Protein AF-A0A6G3D6F8-F1 (afdb_monomer_lite)

Radius of gyration: 26.02 Å; chains: 1; bounding box: 56×20×73 Å

Secondary structure (DSSP, 8-state):
--------GGGGT-SS-SS-S-HHHHHHHHHHHHHHHHHHHHHHHHHHHHHHSTHHHHS-SHHHHHHHHHHTHHHHHHHHHHHHHHHHHHHHHHHHHHHHHHHHHHHHHHHHHHHHHHHHH-

Sequence (122 aa):
MVGHRPSDWHVLDLDKDPTPGDPQRVRTLAKTLHDFADDVSEALRLVKGMAGESTLAEWAGKSAAVFKEEFDGVPKNLRKLEKSYGMCGDALADFWPKLERAQALADRALVKAREARQDLSS

Foldseek 3Di:
DQPDADAVCCLVVDNGDPQDDDLVVLLVLLVVLQVQLVVLVVVLVVLVVVVPDCVLVVVPDPVSVVVCVVSVCSSVVSVVSSVVSNVSSVVSVVVSVVSVVVSVVSVVVVVVSVVVVVVVVD

Structure (mmCIF, N/CA/C/O backbone):
data_AF-A0A6G3D6F8-F1
#
_entry.id   AF-A0A6G3D6F8-F1
#
loop_
_atom_site.group_PDB
_atom_site.id
_atom_site.type_symbol
_atom_site.label_atom_id
_atom_site.label_alt_id
_atom_site.label_comp_id
_atom_site.label_asym_id
_atom_site.label_entity_id
_atom_site.label_seq_id
_atom_site.pdbx_PDB_ins_code
_atom_site.Cartn_x
_atom_site.Cartn_y
_atom_site.Cartn_z
_atom_site.occupancy
_atom_site.B_iso_or_equiv
_atom_site.auth_seq_id
_atom_site.auth_comp_id
_atom_site.auth_asym_id
_atom_site.auth_atom_id
_atom_site.pdbx_PDB_model_num
ATOM 1 N N . MET A 1 1 ? 15.918 0.672 -0.132 1.00 40.41 1 MET A N 1
ATOM 2 C CA . MET A 1 1 ? 16.670 1.430 -1.153 1.00 40.41 1 MET A CA 1
ATOM 3 C C . MET A 1 1 ? 15.660 2.100 -2.059 1.00 40.41 1 MET A C 1
ATOM 5 O O . MET A 1 1 ? 14.783 1.401 -2.543 1.00 40.41 1 MET A O 1
ATOM 9 N N . VAL A 1 2 ? 15.749 3.419 -2.244 1.00 49.97 2 VAL A N 1
ATOM 10 C CA . VAL A 1 2 ? 15.019 4.108 -3.319 1.00 49.97 2 VAL A CA 1
ATOM 11 C C . VAL A 1 2 ? 15.551 3.541 -4.633 1.00 49.97 2 VAL A C 1
ATOM 13 O O . VAL A 1 2 ? 16.753 3.621 -4.882 1.00 49.97 2 VAL A O 1
ATOM 16 N N . GLY A 1 3 ? 14.694 2.895 -5.422 1.00 59.88 3 GLY A N 1
ATOM 17 C CA . GLY A 1 3 ? 15.076 2.406 -6.744 1.00 59.88 3 GLY A CA 1
ATOM 18 C C . GLY A 1 3 ? 15.355 3.604 -7.642 1.00 59.88 3 GLY A C 1
ATOM 19 O O . GLY A 1 3 ? 14.429 4.323 -8.011 1.00 59.88 3 GLY A O 1
ATOM 20 N N . HIS A 1 4 ? 16.624 3.872 -7.941 1.00 77.25 4 HIS A N 1
ATOM 21 C CA . HIS A 1 4 ? 16.985 4.966 -8.834 1.00 77.25 4 HIS A CA 1
ATOM 22 C C . HIS A 1 4 ? 16.537 4.588 -10.251 1.00 77.25 4 HIS A C 1
ATOM 24 O O . HIS A 1 4 ? 17.086 3.666 -10.853 1.00 77.25 4 HIS A O 1
ATOM 30 N N . ARG A 1 5 ? 15.495 5.254 -10.759 1.00 87.44 5 ARG A N 1
ATOM 31 C CA . ARG A 1 5 ? 14.989 5.023 -12.117 1.00 87.44 5 ARG A CA 1
ATOM 32 C C . ARG A 1 5 ? 16.035 5.488 -13.148 1.00 87.44 5 ARG A C 1
ATOM 34 O O . ARG A 1 5 ? 16.752 6.458 -12.868 1.00 87.44 5 ARG A O 1
ATOM 41 N N . PRO A 1 6 ? 16.140 4.825 -14.315 1.00 85.50 6 PRO A N 1
ATOM 42 C CA . PRO A 1 6 ? 16.968 5.303 -15.421 1.00 85.50 6 PRO A CA 1
ATOM 43 C C . PRO A 1 6 ? 16.561 6.718 -15.854 1.00 85.50 6 PRO A C 1
ATOM 45 O O . PRO A 1 6 ? 15.395 7.092 -15.723 1.00 85.50 6 PRO A O 1
ATOM 48 N N . SER A 1 7 ? 17.503 7.505 -16.371 1.00 85.75 7 SER A N 1
ATOM 49 C CA . SER A 1 7 ? 17.256 8.867 -16.877 1.00 85.75 7 SER A CA 1
ATOM 50 C C . SER A 1 7 ? 17.503 9.008 -18.381 1.00 85.75 7 SER A C 1
ATOM 52 O O . SER A 1 7 ? 17.069 9.977 -18.995 1.00 85.75 7 SER A O 1
ATOM 54 N N . ASP A 1 8 ? 18.156 8.032 -19.002 1.00 88.44 8 ASP A N 1
ATOM 55 C CA . ASP A 1 8 ? 18.579 8.023 -20.401 1.00 88.44 8 ASP A CA 1
ATOM 56 C C . ASP A 1 8 ? 17.496 7.491 -21.354 1.00 88.44 8 ASP A C 1
ATOM 58 O O . ASP A 1 8 ? 17.765 6.751 -22.296 1.00 88.44 8 ASP A O 1
ATOM 62 N N . TRP A 1 9 ? 16.250 7.908 -21.137 1.00 92.38 9 TRP A N 1
ATOM 63 C CA . TRP A 1 9 ? 15.105 7.495 -21.956 1.00 92.38 9 TRP A CA 1
ATOM 64 C C . TRP A 1 9 ? 15.138 8.041 -23.389 1.00 92.38 9 TRP A C 1
ATOM 66 O O . TRP A 1 9 ? 14.459 7.506 -24.262 1.00 92.38 9 TRP A O 1
ATOM 76 N N . HIS A 1 10 ? 16.001 9.022 -23.664 1.00 90.25 10 HIS A N 1
ATOM 77 C CA . HIS A 1 10 ? 16.227 9.577 -24.999 1.00 90.25 10 HIS A CA 1
ATOM 78 C C . HIS A 1 10 ? 16.698 8.529 -26.024 1.00 90.25 10 HIS A C 1
ATOM 80 O O . HIS A 1 10 ? 16.588 8.758 -27.220 1.00 90.25 10 HIS A O 1
ATOM 86 N N . VAL A 1 11 ? 17.212 7.370 -25.586 1.00 87.88 11 VAL A N 1
ATOM 87 C CA . VAL A 1 11 ? 17.546 6.241 -26.478 1.00 87.88 11 VAL A CA 1
ATOM 88 C C . VAL A 1 11 ? 16.297 5.667 -27.170 1.00 87.88 11 VAL A C 1
ATOM 90 O O . VAL A 1 11 ? 16.408 5.041 -28.218 1.00 87.88 11 VAL A O 1
ATOM 93 N N . LEU A 1 12 ? 15.114 5.899 -26.599 1.00 87.56 12 LEU A N 1
ATOM 94 C CA . LEU A 1 12 ? 13.805 5.518 -27.132 1.00 87.56 12 LEU A CA 1
ATOM 95 C C . LEU A 1 12 ? 13.006 6.729 -27.651 1.00 87.56 12 LEU A C 1
ATOM 97 O O . LEU A 1 12 ? 11.784 6.642 -27.740 1.00 87.56 12 LEU A O 1
ATOM 101 N N . ASP A 1 13 ? 13.662 7.862 -27.927 1.00 89.94 13 ASP A N 1
ATOM 102 C CA . ASP A 1 13 ? 13.015 9.141 -28.271 1.00 89.94 13 ASP A CA 1
ATOM 103 C C . ASP A 1 13 ? 11.996 9.622 -27.215 1.00 89.94 13 ASP A C 1
ATOM 105 O O . ASP A 1 13 ? 11.011 10.296 -27.515 1.00 89.94 13 ASP A O 1
ATOM 109 N N . LEU A 1 14 ? 12.231 9.270 -25.946 1.00 90.94 14 LEU A N 1
ATOM 110 C CA . LEU A 1 14 ? 11.423 9.708 -24.812 1.00 90.94 14 LEU A CA 1
ATOM 111 C C . LEU A 1 14 ? 12.178 10.750 -23.983 1.00 90.94 14 LEU A C 1
ATOM 113 O O . LEU A 1 14 ? 13.286 10.503 -23.507 1.00 90.94 14 LEU A O 1
ATOM 117 N N . ASP A 1 15 ? 11.533 11.886 -23.719 1.00 89.12 15 ASP A N 1
ATOM 118 C CA . ASP A 1 15 ? 12.116 12.972 -22.916 1.00 89.12 15 ASP A CA 1
ATOM 119 C C . ASP A 1 15 ? 12.266 12.620 -21.427 1.00 89.12 15 ASP A C 1
ATOM 121 O O . ASP A 1 15 ? 13.052 13.232 -20.702 1.00 89.12 15 ASP A O 1
ATOM 125 N N . LYS A 1 16 ? 11.471 11.663 -20.935 1.00 89.25 16 LYS A N 1
ATOM 126 C CA . LYS A 1 16 ? 11.414 11.278 -19.520 1.00 89.25 16 LYS A CA 1
ATOM 127 C C . LYS A 1 16 ? 10.960 9.836 -19.338 1.00 89.25 16 LYS A C 1
ATOM 129 O O . LYS A 1 16 ? 10.405 9.223 -20.246 1.00 89.25 16 LYS A O 1
ATOM 134 N N . ASP A 1 17 ? 11.132 9.347 -18.115 1.00 91.50 17 ASP A N 1
ATOM 135 C CA . ASP A 1 17 ? 10.650 8.037 -17.689 1.00 91.50 17 ASP A CA 1
ATOM 136 C C . ASP A 1 17 ? 9.128 7.901 -17.897 1.00 91.50 17 ASP A C 1
ATOM 138 O O . ASP A 1 17 ? 8.365 8.685 -17.316 1.00 91.50 17 ASP A O 1
ATOM 142 N N . PRO A 1 18 ? 8.664 6.922 -18.697 1.00 91.75 18 PRO A N 1
ATOM 143 C CA . PRO A 1 18 ? 7.239 6.684 -18.911 1.00 91.75 18 PRO A CA 1
ATOM 144 C C . PRO A 1 18 ? 6.547 6.032 -17.704 1.00 91.75 18 PRO A C 1
ATOM 146 O O . PRO A 1 18 ? 5.321 6.068 -17.610 1.00 91.75 18 PRO A O 1
ATOM 149 N N . THR A 1 19 ? 7.301 5.444 -16.770 1.00 92.56 19 THR A N 1
ATOM 150 C CA . THR A 1 19 ? 6.774 4.739 -15.592 1.00 92.56 19 THR A CA 1
ATOM 151 C C . THR A 1 19 ? 7.410 5.249 -14.292 1.00 92.56 19 THR A C 1
ATOM 153 O O . THR A 1 19 ? 8.079 4.486 -13.585 1.00 92.56 19 THR A O 1
ATOM 156 N N . PRO A 1 20 ? 7.212 6.535 -13.941 1.00 90.75 20 PRO A N 1
ATOM 157 C CA . PRO A 1 20 ? 7.778 7.106 -12.727 1.00 90.75 20 PRO A CA 1
ATOM 158 C C . PRO A 1 20 ? 7.112 6.526 -11.472 1.00 90.75 20 PRO A C 1
ATOM 160 O O . PRO A 1 20 ? 5.943 6.140 -11.483 1.00 90.75 20 PRO A O 1
ATOM 163 N N . GLY A 1 21 ? 7.844 6.521 -10.358 1.00 90.50 21 GLY A N 1
ATOM 164 C CA . GLY A 1 21 ? 7.333 6.114 -9.048 1.00 90.50 21 GLY A CA 1
ATOM 165 C C . GLY A 1 21 ? 8.126 4.980 -8.406 1.00 90.50 21 GLY A C 1
ATOM 166 O O . GLY A 1 21 ? 9.145 4.533 -8.929 1.00 90.50 21 GLY A O 1
ATOM 167 N N . ASP A 1 22 ? 7.645 4.529 -7.248 1.00 94.00 22 ASP A N 1
ATOM 168 C CA . ASP A 1 22 ? 8.290 3.503 -6.426 1.00 94.00 22 ASP A CA 1
ATOM 169 C C . ASP A 1 22 ? 7.244 2.462 -5.976 1.00 94.00 22 ASP A C 1
ATOM 171 O O . ASP A 1 22 ? 6.501 2.716 -5.018 1.00 94.00 22 ASP A O 1
ATOM 175 N N . PRO A 1 23 ? 7.156 1.300 -6.657 1.00 95.06 23 PRO A N 1
ATOM 176 C CA . PRO A 1 23 ? 6.221 0.233 -6.304 1.00 95.06 23 PRO A CA 1
ATOM 177 C C . PRO A 1 23 ? 6.383 -0.254 -4.866 1.00 95.06 23 PRO A C 1
ATOM 179 O O . PRO A 1 23 ? 5.391 -0.569 -4.211 1.00 95.06 23 PRO A O 1
ATOM 182 N N . GLN A 1 24 ? 7.612 -0.274 -4.343 1.00 94.44 24 GLN A N 1
ATOM 183 C CA . GLN A 1 24 ? 7.872 -0.743 -2.989 1.00 94.44 24 GLN A CA 1
ATOM 184 C C . GLN A 1 24 ? 7.329 0.242 -1.954 1.00 94.44 24 GLN A C 1
ATOM 186 O O . GLN A 1 24 ? 6.757 -0.182 -0.951 1.00 94.44 24 GLN A O 1
ATOM 191 N N . ARG A 1 25 ? 7.437 1.554 -2.196 1.00 95.44 25 ARG A N 1
ATOM 192 C CA . ARG A 1 25 ? 6.787 2.563 -1.342 1.00 95.44 25 ARG A CA 1
ATOM 193 C C . ARG A 1 25 ? 5.268 2.450 -1.379 1.00 95.44 25 ARG A C 1
ATOM 195 O O . ARG A 1 25 ? 4.648 2.540 -0.323 1.00 95.44 25 ARG A O 1
ATOM 202 N N . VAL A 1 26 ? 4.677 2.225 -2.554 1.00 97.06 26 VAL A N 1
ATOM 203 C CA . VAL A 1 26 ? 3.223 2.015 -2.689 1.00 97.06 26 VAL A CA 1
ATOM 204 C C . VAL A 1 26 ? 2.790 0.760 -1.929 1.00 97.06 26 VAL A C 1
ATOM 206 O O . VAL A 1 26 ? 1.824 0.813 -1.175 1.00 97.06 26 VAL A O 1
ATOM 209 N N . ARG A 1 27 ? 3.534 -0.344 -2.060 1.00 97.81 27 ARG A N 1
ATOM 210 C CA . ARG A 1 27 ? 3.287 -1.592 -1.329 1.00 97.81 27 ARG A CA 1
ATOM 211 C C . ARG A 1 27 ? 3.364 -1.400 0.185 1.00 97.81 27 ARG A C 1
ATOM 213 O O . ARG A 1 27 ? 2.493 -1.881 0.903 1.00 97.81 27 ARG A O 1
ATOM 220 N N . THR A 1 28 ? 4.395 -0.711 0.673 1.00 98.12 28 THR A N 1
ATOM 221 C CA . THR A 1 28 ? 4.534 -0.414 2.105 1.00 98.12 28 THR A CA 1
ATOM 222 C C . THR A 1 28 ? 3.360 0.423 2.601 1.00 98.12 28 THR A C 1
ATOM 224 O O . THR A 1 28 ? 2.799 0.104 3.641 1.00 98.12 28 THR A O 1
ATOM 227 N N . LEU A 1 29 ? 2.946 1.444 1.842 1.00 98.06 29 LEU A N 1
ATOM 228 C CA . LEU A 1 29 ? 1.797 2.270 2.205 1.00 98.06 29 LEU A CA 1
ATOM 229 C C . LEU A 1 29 ? 0.492 1.463 2.221 1.00 98.06 29 LEU A C 1
ATOM 231 O O . LEU A 1 29 ? -0.264 1.592 3.176 1.00 98.06 29 LEU A O 1
ATOM 235 N N . ALA A 1 30 ? 0.253 0.609 1.219 1.00 98.44 30 ALA A N 1
ATOM 236 C CA . ALA A 1 30 ? -0.900 -0.293 1.197 1.00 98.44 30 ALA A CA 1
ATOM 237 C C . ALA A 1 30 ? -0.972 -1.123 2.485 1.00 98.44 30 ALA A C 1
ATOM 239 O O . ALA A 1 30 ? -1.991 -1.108 3.171 1.00 98.44 30 ALA A O 1
ATOM 240 N N . LYS A 1 31 ? 0.153 -1.748 2.862 1.00 98.38 31 LYS A N 1
ATOM 241 C CA . LYS A 1 31 ? 0.258 -2.514 4.103 1.00 98.38 31 LYS A CA 1
ATOM 242 C C . LYS A 1 31 ? -0.036 -1.657 5.336 1.00 98.38 31 LYS A C 1
ATOM 244 O O . LYS A 1 31 ? -0.847 -2.057 6.152 1.00 98.38 31 LYS A O 1
ATOM 249 N N . THR A 1 32 ? 0.574 -0.479 5.464 1.00 98.62 32 THR A N 1
ATOM 250 C CA . THR A 1 32 ? 0.335 0.407 6.617 1.00 98.62 32 THR A CA 1
ATOM 251 C C . THR A 1 32 ? -1.139 0.793 6.764 1.00 98.62 32 THR A C 1
ATOM 253 O O . THR A 1 32 ? -1.630 0.914 7.882 1.00 98.62 32 THR A O 1
ATOM 256 N N . LEU A 1 33 ? -1.854 0.993 5.655 1.00 98.56 33 LEU A N 1
ATOM 257 C CA . LEU A 1 33 ? -3.280 1.320 5.696 1.00 98.56 33 LEU A CA 1
ATOM 258 C C . LEU A 1 33 ? -4.147 0.111 6.063 1.00 98.56 33 LEU A C 1
ATOM 260 O O . LEU A 1 33 ? -5.138 0.293 6.766 1.00 98.56 33 LEU A O 1
ATOM 264 N N . HIS A 1 34 ? -3.779 -1.094 5.618 1.00 98.56 34 HIS A N 1
ATOM 265 C CA . HIS A 1 34 ? -4.427 -2.335 6.054 1.00 98.56 34 HIS A CA 1
ATOM 266 C C . HIS A 1 34 ? -4.184 -2.608 7.537 1.00 98.56 34 HIS A C 1
ATOM 268 O O . HIS A 1 34 ? -5.157 -2.779 8.258 1.00 98.56 34 HIS A O 1
ATOM 274 N N . ASP A 1 35 ? -2.932 -2.533 8.001 1.00 98.56 35 ASP A N 1
ATOM 275 C CA . ASP A 1 35 ? -2.578 -2.705 9.417 1.00 98.56 35 ASP A CA 1
ATOM 276 C C . ASP A 1 35 ? -3.394 -1.724 10.292 1.00 98.56 35 ASP A C 1
ATOM 278 O O . ASP A 1 35 ? -4.000 -2.112 11.286 1.00 98.56 35 ASP A O 1
ATOM 282 N N . PHE A 1 36 ? -3.520 -0.459 9.865 1.00 98.38 36 PHE A N 1
ATOM 283 C CA . PHE A 1 36 ? -4.364 0.520 10.557 1.00 98.38 36 PHE A CA 1
ATOM 284 C C . PHE A 1 36 ? -5.858 0.153 10.541 1.00 98.38 36 PHE A C 1
ATOM 286 O O . PHE A 1 36 ? -6.560 0.370 11.527 1.00 98.38 36 PHE A O 1
ATOM 293 N N . ALA A 1 37 ? -6.380 -0.365 9.427 1.00 98.19 37 ALA A N 1
ATOM 294 C CA . ALA A 1 37 ? -7.775 -0.794 9.353 1.00 98.19 37 ALA A CA 1
ATOM 295 C C . ALA A 1 37 ? -8.052 -1.988 10.286 1.00 98.19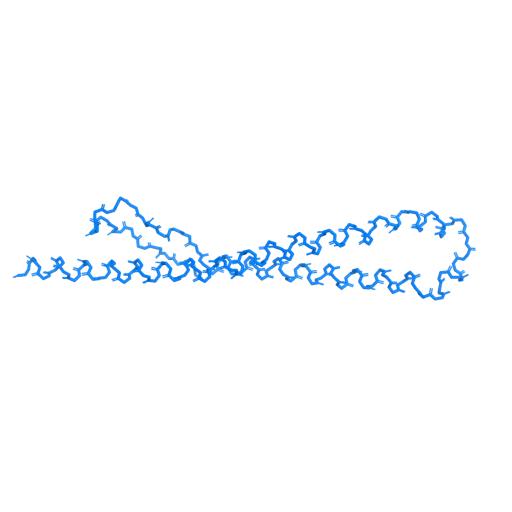 37 ALA A C 1
ATOM 297 O O . ALA A 1 37 ? -9.089 -1.999 10.953 1.00 98.19 37 ALA A O 1
ATOM 298 N N . ASP A 1 38 ? -7.111 -2.929 10.385 1.00 98.19 38 ASP A N 1
ATOM 299 C CA . ASP A 1 38 ? -7.176 -4.076 11.293 1.00 98.19 38 ASP A CA 1
ATOM 300 C C . ASP A 1 38 ? -7.153 -3.627 12.764 1.00 98.19 38 ASP A C 1
ATOM 302 O O . ASP A 1 38 ? -8.019 -4.043 13.539 1.00 98.19 38 ASP A O 1
ATOM 306 N N . ASP A 1 39 ? -6.264 -2.695 13.130 1.00 98.31 39 ASP A N 1
ATOM 307 C CA . ASP A 1 39 ? -6.214 -2.093 14.473 1.00 98.31 39 ASP A CA 1
ATOM 308 C C . ASP A 1 39 ? -7.554 -1.429 14.846 1.00 98.31 39 ASP A C 1
ATOM 310 O O . ASP A 1 39 ? -8.067 -1.570 15.963 1.00 98.31 39 ASP A O 1
ATOM 314 N N . VAL A 1 40 ? -8.173 -0.713 13.899 1.00 97.38 40 VAL A N 1
ATOM 315 C CA . VAL A 1 40 ? -9.493 -0.092 14.093 1.00 97.38 40 VAL A CA 1
ATOM 316 C C . VAL A 1 40 ? -10.586 -1.152 14.264 1.00 97.38 40 VAL A C 1
ATOM 318 O O . VAL A 1 40 ? -11.504 -0.961 15.072 1.00 97.38 40 VAL A O 1
ATOM 321 N N . SER A 1 41 ? -10.503 -2.264 13.532 1.00 95.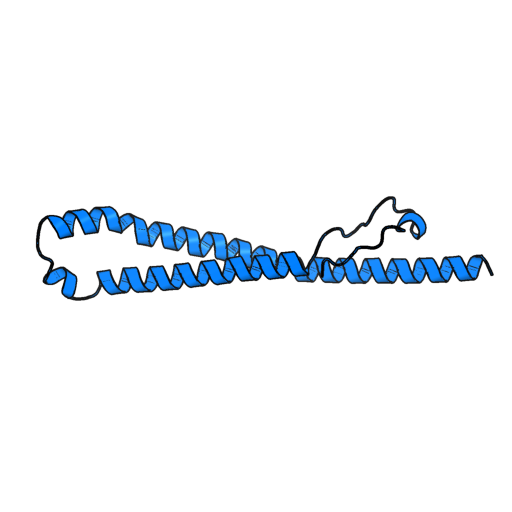44 41 SER A N 1
ATOM 322 C CA . SER A 1 41 ? -11.440 -3.385 13.651 1.00 95.44 41 SER A CA 1
ATOM 323 C C . SER A 1 41 ? -11.329 -4.064 15.022 1.00 95.44 41 SER A C 1
ATOM 325 O O . SER A 1 41 ? -12.345 -4.332 15.678 1.00 95.44 41 SER A O 1
ATOM 327 N N . GLU A 1 42 ? -10.105 -4.249 15.529 1.00 96.69 42 GLU A N 1
ATOM 328 C CA . GLU A 1 42 ? -9.862 -4.744 16.886 1.00 96.69 42 GLU A CA 1
ATOM 329 C C . GLU A 1 42 ? -10.417 -3.781 17.944 1.00 96.69 42 GLU A C 1
ATOM 331 O O . GLU A 1 42 ? -11.175 -4.203 18.826 1.00 96.69 42 GLU A O 1
ATOM 336 N N . ALA A 1 43 ? -10.135 -2.481 17.819 1.00 94.06 43 ALA A N 1
ATOM 337 C CA . ALA A 1 43 ? -10.670 -1.463 18.719 1.00 94.06 43 ALA A CA 1
ATOM 338 C C . ALA A 1 43 ? -12.208 -1.469 18.730 1.00 94.06 43 ALA A C 1
ATOM 340 O O . ALA A 1 43 ? -12.834 -1.418 19.790 1.00 94.06 43 ALA A O 1
ATOM 341 N N . LEU A 1 44 ? -12.844 -1.605 17.562 1.00 92.00 44 LEU A N 1
ATOM 342 C CA . LEU A 1 44 ? -14.296 -1.723 17.454 1.00 92.00 44 LEU A CA 1
ATOM 343 C C . LEU A 1 44 ? -14.827 -2.973 18.171 1.00 92.00 44 LEU A C 1
ATOM 345 O O . LEU A 1 44 ? -15.892 -2.911 18.797 1.00 92.00 44 LEU A O 1
ATOM 349 N N . ARG A 1 45 ? -14.116 -4.104 18.090 1.00 91.00 45 ARG A N 1
ATOM 350 C CA . ARG A 1 45 ? -14.483 -5.344 18.788 1.00 91.00 45 ARG A CA 1
ATOM 351 C C . ARG A 1 45 ? -14.415 -5.168 20.303 1.00 91.00 45 ARG A C 1
ATOM 353 O O . ARG A 1 45 ? -15.358 -5.566 20.986 1.00 91.00 45 ARG A O 1
ATOM 360 N N . LEU A 1 46 ? -13.361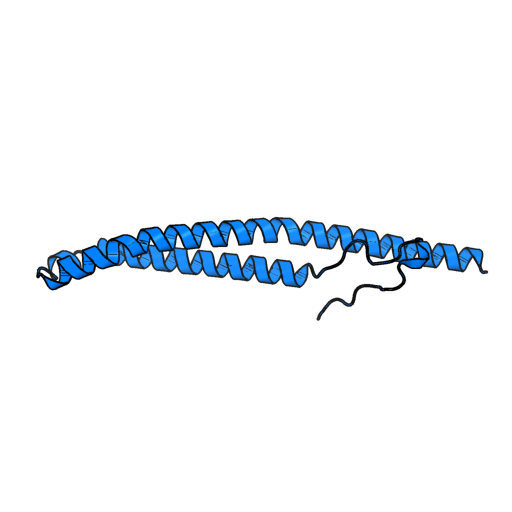 -4.527 20.809 1.00 89.69 46 LEU A N 1
ATOM 361 C CA . LEU A 1 46 ? -13.212 -4.204 22.232 1.00 89.69 46 LEU A CA 1
ATOM 362 C C . LEU A 1 46 ? -14.346 -3.295 22.716 1.00 89.69 46 LEU A C 1
ATOM 364 O O . LEU A 1 46 ? -15.013 -3.615 23.698 1.00 89.69 46 LEU A O 1
ATOM 368 N N . VAL A 1 47 ? -14.642 -2.218 21.979 1.00 85.00 47 VAL A N 1
ATOM 369 C CA . VAL A 1 47 ? -15.729 -1.284 22.321 1.00 85.00 47 VAL A CA 1
ATOM 370 C C . VAL A 1 47 ? -17.084 -1.995 22.380 1.00 85.00 47 VAL A C 1
ATOM 372 O O . VAL A 1 47 ? -17.863 -1.770 23.305 1.00 85.00 47 VAL A O 1
ATOM 375 N N . LYS A 1 48 ? -17.376 -2.886 21.424 1.00 83.00 48 LYS A N 1
ATOM 376 C CA . LYS A 1 48 ? -18.609 -3.689 21.445 1.00 83.00 48 LYS A CA 1
ATOM 377 C C . LYS A 1 48 ? -18.646 -4.685 22.607 1.00 83.00 48 LYS A C 1
ATOM 379 O O . LYS A 1 48 ? -19.717 -4.894 23.166 1.00 83.00 48 LYS A O 1
ATOM 384 N N . GLY A 1 49 ? -17.507 -5.282 22.963 1.00 82.06 49 GLY A N 1
ATOM 385 C CA . GLY A 1 49 ? -17.383 -6.191 24.105 1.00 82.06 49 GLY A CA 1
ATOM 386 C C . GLY A 1 49 ? -17.706 -5.499 25.428 1.00 82.06 49 GLY A C 1
ATOM 387 O O . GLY A 1 49 ? -18.558 -5.980 26.168 1.00 82.06 49 GLY A O 1
ATOM 388 N N . MET A 1 50 ? -17.133 -4.313 25.664 1.00 73.56 50 MET A N 1
ATOM 389 C CA . MET A 1 50 ? -17.432 -3.500 26.853 1.00 73.56 50 MET A CA 1
ATOM 390 C C . MET A 1 50 ? -18.910 -3.095 26.933 1.00 73.56 50 MET A C 1
ATOM 392 O O . MET A 1 50 ? -19.478 -3.030 28.016 1.00 73.56 50 MET A O 1
ATOM 396 N N . ALA A 1 51 ? -19.548 -2.830 25.787 1.00 66.81 51 ALA A N 1
ATOM 397 C CA . ALA A 1 51 ? -20.970 -2.499 25.734 1.00 66.81 51 ALA A CA 1
ATOM 398 C C . ALA A 1 51 ? -21.897 -3.702 26.014 1.00 66.81 51 ALA A C 1
ATOM 400 O O . ALA A 1 51 ? -23.059 -3.504 26.369 1.00 66.81 51 ALA A O 1
ATOM 401 N N . GLY A 1 52 ? -21.408 -4.930 25.809 1.00 62.53 52 GLY A N 1
ATOM 402 C CA . GLY A 1 52 ? -22.158 -6.173 25.997 1.00 62.53 52 GLY A CA 1
ATOM 403 C C . GLY A 1 52 ? -21.926 -6.866 27.344 1.00 62.53 52 GLY A C 1
ATOM 404 O O . GLY A 1 52 ? -22.718 -7.732 27.711 1.00 62.53 52 GLY A O 1
ATOM 405 N N . GLU A 1 53 ? -20.872 -6.512 28.083 1.00 59.28 53 GLU A N 1
ATOM 406 C CA . GLU A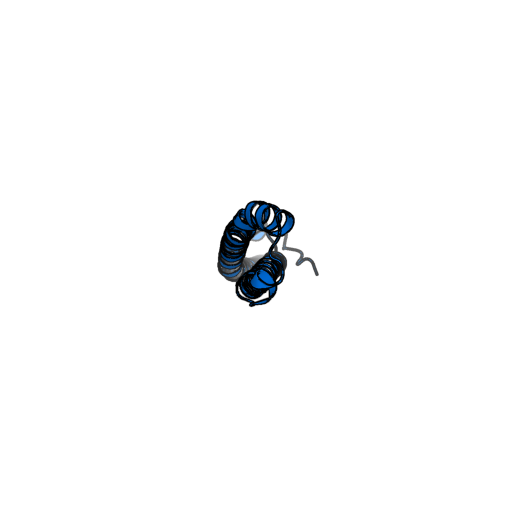 1 53 ? -20.608 -7.069 29.409 1.00 59.28 53 GLU A CA 1
ATOM 407 C C . GLU A 1 53 ? -21.615 -6.551 30.451 1.00 59.28 53 GLU A C 1
ATOM 409 O O . GLU A 1 53 ? -21.931 -5.363 30.534 1.00 59.28 53 GLU A O 1
ATOM 414 N N . SER A 1 54 ? -22.089 -7.467 31.302 1.00 51.81 54 SER A N 1
ATOM 415 C CA . SER A 1 54 ? -22.991 -7.227 32.443 1.00 51.81 54 SER A CA 1
ATOM 416 C C . SER A 1 54 ? -22.493 -6.154 33.432 1.00 51.81 54 SER A C 1
ATOM 418 O O . SER A 1 54 ? -23.243 -5.738 34.312 1.00 51.81 54 SER A O 1
ATOM 420 N N . THR A 1 55 ? -21.254 -5.679 33.297 1.00 51.72 55 THR A N 1
ATOM 421 C CA . THR A 1 55 ? -20.651 -4.605 34.097 1.00 51.72 55 THR A CA 1
ATOM 422 C C . THR A 1 55 ? -21.349 -3.257 33.895 1.00 51.72 55 THR A C 1
ATOM 424 O O . THR A 1 55 ? -21.431 -2.467 34.833 1.00 51.72 55 THR A O 1
ATOM 427 N N . LEU A 1 56 ? -21.971 -3.012 32.733 1.00 52.97 56 LEU A N 1
ATOM 428 C CA . LEU A 1 56 ? -22.829 -1.835 32.526 1.00 52.97 56 LEU A CA 1
ATOM 429 C C . LEU A 1 56 ? -24.109 -1.857 33.378 1.00 52.97 56 LEU A C 1
ATOM 431 O O . LEU A 1 56 ? -24.660 -0.794 33.661 1.00 52.97 56 LEU A O 1
ATOM 435 N N . ALA A 1 57 ? -24.577 -3.038 33.801 1.00 52.84 57 ALA A N 1
ATOM 436 C CA . ALA A 1 57 ? -25.709 -3.160 34.719 1.00 52.84 57 ALA A CA 1
ATOM 437 C C . ALA A 1 57 ? -25.312 -2.850 36.177 1.00 52.84 57 ALA A C 1
ATOM 439 O O . ALA A 1 57 ? -26.146 -2.368 36.940 1.00 52.84 57 ALA A O 1
ATOM 440 N N . GLU A 1 58 ? -24.043 -3.055 36.549 1.00 53.12 58 GLU A N 1
ATOM 441 C CA . GLU A 1 58 ? -23.489 -2.655 37.855 1.00 53.12 58 GLU A CA 1
ATOM 442 C C . GLU A 1 58 ? -23.089 -1.168 37.891 1.00 53.12 58 GLU A C 1
ATOM 444 O O . GLU A 1 58 ? -23.151 -0.526 38.938 1.00 53.12 58 GLU A O 1
ATOM 449 N N . TRP A 1 59 ? -22.776 -0.572 36.736 1.00 53.62 59 TRP A N 1
ATOM 450 C CA . TRP A 1 59 ? -22.507 0.863 36.551 1.00 53.62 59 TRP A CA 1
ATOM 451 C C . TRP A 1 59 ? -23.781 1.737 36.536 1.00 53.62 59 TRP A C 1
ATOM 453 O O . TRP A 1 59 ? -23.843 2.773 35.876 1.00 53.62 59 TRP A O 1
ATOM 463 N N . ALA A 1 60 ? -24.839 1.344 37.246 1.00 51.09 60 ALA A N 1
ATOM 464 C CA . ALA A 1 60 ? -26.132 2.026 37.215 1.00 51.09 60 ALA A CA 1
ATOM 465 C C . ALA A 1 60 ? -26.110 3.379 37.968 1.00 51.09 60 ALA A C 1
ATOM 467 O O . ALA A 1 60 ? -26.388 3.460 39.163 1.00 51.09 60 ALA A O 1
ATOM 468 N N . GLY A 1 61 ? -25.814 4.471 37.249 1.00 62.88 61 GLY A N 1
ATOM 469 C CA . GLY A 1 61 ? -25.908 5.859 37.727 1.00 62.88 61 GLY A CA 1
ATOM 470 C C . GLY A 1 61 ? -25.899 6.896 36.589 1.00 62.88 61 GLY A C 1
ATOM 471 O O . GLY A 1 61 ? -25.619 6.558 35.440 1.00 62.88 61 GLY A O 1
ATOM 472 N N . LYS A 1 62 ? -26.177 8.182 36.887 1.00 61.69 62 LYS A N 1
ATOM 473 C CA . LYS A 1 62 ? -26.220 9.285 35.888 1.00 61.69 62 LYS A CA 1
ATOM 474 C C . LYS A 1 62 ? -24.945 9.387 35.033 1.00 61.69 62 LYS A C 1
ATOM 476 O O . LYS A 1 62 ? -25.029 9.736 33.860 1.00 61.69 62 LYS A O 1
ATOM 481 N N . SER A 1 63 ? -23.790 9.037 35.596 1.00 64.44 63 SER A N 1
ATOM 482 C CA . SER A 1 63 ? -22.501 9.045 34.894 1.00 64.44 63 SER A CA 1
ATOM 483 C C . SER A 1 63 ? -22.420 8.009 33.767 1.00 64.44 63 SER A C 1
ATOM 485 O O . SER A 1 63 ? -21.819 8.288 32.736 1.00 64.44 63 SER A O 1
ATOM 487 N N . ALA A 1 64 ? -23.066 6.848 33.909 1.00 63.59 64 ALA A N 1
ATOM 488 C CA . ALA A 1 64 ? -23.089 5.828 32.860 1.00 63.59 64 ALA A CA 1
ATOM 489 C C . ALA A 1 64 ? -24.019 6.196 31.696 1.00 63.59 64 ALA A C 1
ATOM 491 O O . ALA A 1 64 ? -23.743 5.832 30.556 1.00 63.59 64 ALA A O 1
ATOM 492 N N . ALA A 1 65 ? -25.088 6.957 31.958 1.00 65.19 65 ALA A N 1
ATOM 493 C CA . ALA A 1 65 ? -25.961 7.474 30.905 1.00 65.19 65 ALA A CA 1
ATOM 494 C C . ALA A 1 65 ? -25.229 8.492 30.015 1.00 65.19 65 ALA A C 1
ATOM 496 O O . ALA A 1 65 ? -25.247 8.343 28.797 1.00 65.19 65 ALA A O 1
ATOM 497 N N . VAL A 1 66 ? -24.516 9.454 30.619 1.00 70.69 66 VAL A N 1
ATOM 498 C CA . VAL A 1 66 ? -23.703 10.446 29.885 1.00 70.69 66 VAL A CA 1
ATOM 499 C C . VAL A 1 66 ? -22.558 9.768 29.132 1.00 70.69 66 VAL A C 1
ATOM 501 O O . VAL A 1 66 ? -22.331 10.056 27.962 1.00 70.69 66 VAL A O 1
ATOM 504 N N . PHE A 1 67 ? -21.874 8.812 29.771 1.00 67.12 67 PHE A N 1
ATOM 505 C CA . PHE A 1 67 ? -20.833 8.027 29.109 1.00 67.12 67 PHE A CA 1
ATOM 506 C C . PHE A 1 67 ? -21.375 7.303 27.874 1.00 67.12 67 PHE A C 1
ATOM 508 O O . PHE A 1 67 ? -20.746 7.353 2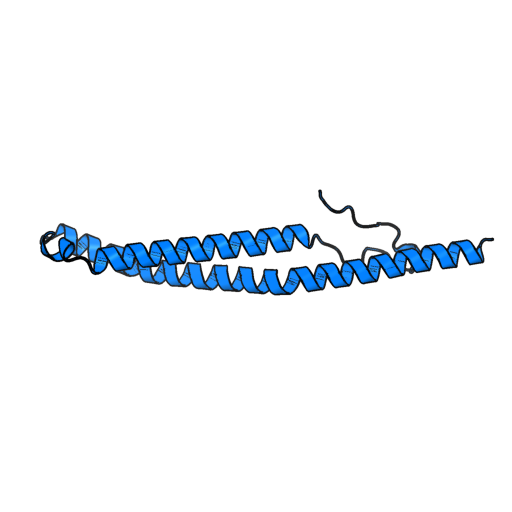6.825 1.00 67.12 67 PHE A O 1
ATOM 515 N N . LYS A 1 68 ? -22.555 6.677 27.969 1.00 67.56 68 LYS A N 1
ATOM 516 C CA . LYS A 1 68 ? -23.194 5.965 26.855 1.00 67.56 68 LYS A CA 1
ATOM 517 C C . LYS A 1 68 ? -23.583 6.893 25.700 1.00 67.56 68 LYS A C 1
ATOM 519 O O . LYS A 1 68 ? -23.449 6.488 24.550 1.00 67.56 68 LYS A O 1
ATOM 524 N N . GLU A 1 69 ? -24.040 8.108 25.999 1.00 71.56 69 GLU A N 1
ATOM 525 C CA . GLU A 1 69 ? -24.398 9.117 24.993 1.00 71.56 69 GLU A CA 1
ATOM 526 C C . 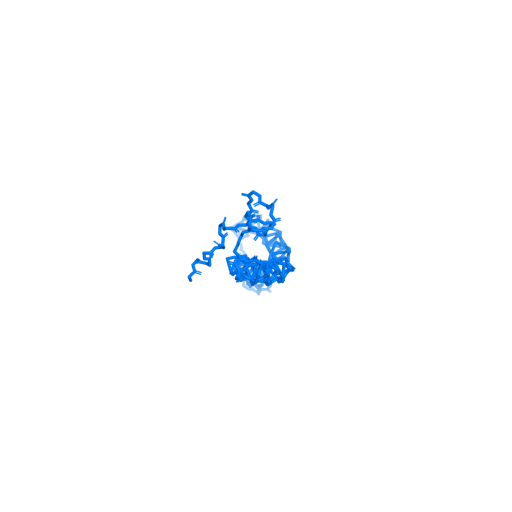GLU A 1 69 ? -23.169 9.579 24.195 1.00 71.56 69 GLU A C 1
ATOM 528 O O . GLU A 1 69 ? -23.182 9.548 22.965 1.00 71.56 69 GLU A O 1
ATOM 533 N N . GLU A 1 70 ? -22.069 9.895 24.885 1.00 72.75 70 GLU A N 1
ATOM 534 C CA . GLU A 1 70 ? -20.793 10.255 24.249 1.00 72.75 70 GLU A CA 1
ATOM 535 C C . GLU A 1 70 ? -20.168 9.068 23.491 1.00 72.75 70 GLU A C 1
ATOM 537 O O . GLU A 1 70 ? -19.550 9.233 22.434 1.00 72.75 70 GLU A O 1
ATOM 542 N N . PHE A 1 71 ? -20.356 7.839 23.987 1.00 72.75 71 PHE A N 1
ATOM 543 C CA . PHE A 1 71 ? -19.810 6.635 23.356 1.00 72.75 71 PHE A CA 1
ATOM 544 C C . PHE A 1 71 ? -20.588 6.147 22.129 1.00 72.75 71 PHE A C 1
ATOM 546 O O . PHE A 1 71 ? -20.016 5.395 21.338 1.00 72.75 71 PHE A O 1
ATOM 553 N N . ASP A 1 72 ? -21.846 6.546 21.916 1.00 76.19 72 ASP A N 1
ATOM 554 C CA . ASP A 1 72 ? -22.674 6.019 20.814 1.00 76.19 72 ASP A CA 1
ATOM 555 C C . ASP A 1 72 ? -22.089 6.344 19.423 1.00 76.19 72 ASP A C 1
ATOM 557 O O . ASP A 1 72 ? -22.156 5.555 18.471 1.00 76.19 72 ASP A O 1
ATOM 561 N N . GLY A 1 73 ? -21.402 7.485 19.307 1.00 83.12 73 GLY A N 1
ATOM 562 C CA . GLY A 1 73 ? -20.730 7.901 18.076 1.00 83.12 73 GLY A CA 1
ATOM 563 C C . GLY A 1 73 ? -19.460 7.107 17.753 1.00 83.12 73 GLY A C 1
ATOM 564 O O . GLY A 1 73 ? -19.102 6.960 16.576 1.00 83.12 73 GLY A O 1
ATOM 565 N N . VAL A 1 74 ? -18.785 6.561 18.768 1.00 87.38 74 VAL A N 1
ATOM 566 C CA . VAL A 1 74 ? -17.459 5.939 18.628 1.00 87.38 74 VAL A CA 1
ATOM 567 C C . VAL A 1 74 ? -17.507 4.701 17.724 1.00 87.38 74 VAL A C 1
ATOM 569 O O . VAL A 1 74 ? -16.791 4.690 16.717 1.00 87.38 74 VAL A O 1
ATOM 572 N N . PRO A 1 75 ? -18.393 3.703 17.937 1.00 89.38 75 PRO A N 1
ATOM 573 C CA . PRO A 1 75 ? -18.492 2.548 17.047 1.00 89.38 75 PRO A CA 1
ATOM 574 C C . PRO A 1 75 ? -18.769 2.921 15.590 1.00 89.38 75 PRO A C 1
ATOM 576 O O . PRO A 1 75 ? -18.296 2.255 14.669 1.00 89.38 75 PRO A O 1
ATOM 579 N N . LYS A 1 76 ? -19.573 3.965 15.360 1.00 91.19 76 LYS A N 1
ATOM 580 C CA . LYS A 1 76 ? -19.913 4.426 14.010 1.00 91.19 76 LYS A CA 1
ATOM 581 C C . LYS A 1 76 ? -18.708 5.056 13.319 1.00 91.19 76 LYS A C 1
ATOM 583 O O . LYS A 1 76 ? -18.507 4.804 12.132 1.00 91.19 76 LYS A O 1
ATOM 588 N N . ASN A 1 77 ? -17.922 5.852 14.037 1.00 93.44 77 ASN A N 1
ATOM 589 C CA . ASN A 1 77 ? -16.724 6.485 13.493 1.00 93.44 77 ASN A CA 1
ATOM 590 C C . ASN A 1 77 ? -15.607 5.465 13.241 1.00 93.44 77 ASN A C 1
ATOM 592 O O . ASN A 1 77 ? -15.007 5.505 12.171 1.00 93.44 77 ASN A O 1
ATOM 596 N N . LEU A 1 78 ? -15.412 4.491 14.137 1.00 95.19 78 LEU A N 1
ATOM 597 C CA . LEU A 1 78 ? -14.462 3.392 13.923 1.00 95.19 78 LEU A CA 1
ATOM 598 C C . LEU A 1 78 ? -14.813 2.577 12.669 1.00 95.19 78 LEU A C 1
ATOM 600 O O . LEU A 1 78 ? -13.958 2.389 11.814 1.00 95.19 78 LEU A O 1
ATOM 604 N N . ARG A 1 79 ? -16.090 2.218 12.461 1.00 95.38 79 ARG A N 1
ATOM 605 C CA . ARG A 1 79 ? -16.526 1.549 11.213 1.00 95.38 79 ARG A CA 1
ATOM 606 C C . ARG A 1 79 ? -16.220 2.356 9.950 1.00 95.38 79 ARG A C 1
ATOM 608 O O . ARG A 1 79 ? -15.941 1.786 8.899 1.00 95.38 79 ARG A O 1
ATOM 615 N N . LYS A 1 80 ? -16.333 3.687 10.016 1.00 97.38 80 LYS A N 1
ATOM 616 C CA . LYS A 1 80 ? -15.997 4.550 8.874 1.00 97.38 80 LYS A CA 1
ATOM 617 C C . LYS A 1 80 ? -14.497 4.530 8.594 1.00 97.38 80 LYS A C 1
ATOM 619 O O . LYS A 1 80 ? -14.137 4.436 7.427 1.00 97.38 80 LYS A O 1
ATOM 624 N N . LEU A 1 81 ? -13.671 4.603 9.639 1.00 97.56 81 LEU A N 1
ATOM 625 C CA . LEU A 1 81 ? -12.213 4.554 9.532 1.00 97.56 81 LEU A CA 1
ATOM 626 C C . LEU A 1 81 ? -11.740 3.209 8.971 1.00 97.56 81 LEU A C 1
ATOM 628 O O . LEU A 1 81 ? -11.059 3.202 7.952 1.00 97.56 81 LEU A O 1
ATOM 632 N N . GLU A 1 82 ? -12.177 2.092 9.558 1.00 97.50 82 GLU A N 1
ATOM 633 C CA . GLU A 1 82 ? -11.890 0.732 9.073 1.00 97.50 82 GLU A CA 1
ATOM 634 C C . GLU A 1 82 ? -12.175 0.627 7.570 1.00 97.50 82 GLU A C 1
ATOM 636 O O . GLU A 1 82 ? -11.301 0.291 6.772 1.00 97.50 82 GLU A O 1
ATOM 641 N N . LYS A 1 83 ? -13.382 1.036 7.157 1.00 97.81 83 LYS A N 1
ATOM 642 C CA . LYS A 1 83 ? -13.793 0.986 5.754 1.00 97.81 83 LYS A CA 1
ATOM 643 C C . LYS A 1 83 ? -12.940 1.879 4.852 1.00 97.81 83 LYS A C 1
ATOM 645 O O . LYS A 1 83 ? -12.522 1.433 3.788 1.00 97.81 83 LYS A O 1
ATOM 650 N N . SER A 1 84 ? -12.728 3.146 5.215 1.00 98.25 84 SER A N 1
ATOM 651 C CA . SER A 1 84 ? -12.020 4.085 4.335 1.00 98.25 84 SER A CA 1
ATOM 652 C C . SER A 1 84 ? -10.550 3.715 4.159 1.00 98.25 84 SER A C 1
ATOM 654 O O . SER A 1 84 ? -10.024 3.826 3.053 1.00 98.25 84 SER A O 1
ATOM 656 N N . TYR A 1 85 ? -9.895 3.271 5.234 1.00 98.00 85 TYR A N 1
ATOM 657 C CA . TYR A 1 85 ? -8.489 2.881 5.196 1.00 98.00 85 TYR A CA 1
ATOM 658 C C . TYR A 1 85 ? -8.299 1.525 4.521 1.00 98.00 85 TYR A C 1
ATOM 660 O O . TYR A 1 85 ? -7.415 1.420 3.674 1.00 98.00 85 TYR A O 1
ATOM 668 N N . GLY A 1 86 ? -9.187 0.554 4.770 1.00 98.38 86 GLY A N 1
ATOM 669 C CA . GLY A 1 86 ? -9.205 -0.717 4.043 1.00 98.38 86 GLY A CA 1
ATOM 670 C C . GLY A 1 86 ? -9.354 -0.514 2.533 1.00 98.38 86 GLY A C 1
ATOM 671 O O . GLY A 1 86 ? -8.517 -0.978 1.768 1.00 98.38 86 GLY A O 1
ATOM 672 N N . MET A 1 87 ? -10.322 0.306 2.100 1.00 98.62 87 MET A N 1
ATOM 673 C CA . MET A 1 87 ? -10.506 0.642 0.679 1.00 98.62 87 MET A CA 1
ATOM 674 C C . MET A 1 87 ? -9.267 1.292 0.041 1.00 98.62 87 MET A C 1
ATOM 676 O O . MET A 1 87 ? -8.955 1.034 -1.121 1.00 98.62 87 MET A O 1
ATOM 680 N N . CYS A 1 88 ? -8.582 2.175 0.771 1.00 98.38 88 CYS A N 1
ATOM 681 C CA . CYS A 1 88 ? -7.363 2.812 0.275 1.00 98.38 88 CYS A CA 1
ATOM 682 C C . CYS A 1 88 ? -6.204 1.805 0.199 1.00 98.38 88 CYS A C 1
ATOM 684 O O . CYS A 1 88 ? -5.485 1.771 -0.801 1.00 98.38 88 CYS A O 1
ATOM 686 N N . GLY A 1 89 ? -6.068 0.947 1.215 1.00 98.38 89 GLY A N 1
ATOM 687 C CA . GLY A 1 89 ? -5.132 -0.174 1.229 1.00 98.38 89 GLY A CA 1
ATOM 688 C C . GLY A 1 89 ? -5.334 -1.097 0.028 1.00 98.38 89 GLY A C 1
ATOM 689 O O . GLY A 1 89 ? -4.377 -1.349 -0.699 1.00 98.38 89 GLY A O 1
ATOM 690 N N . ASP A 1 90 ? -6.577 -1.497 -0.252 1.00 98.62 90 ASP A N 1
ATOM 691 C CA . ASP A 1 90 ? -6.943 -2.351 -1.391 1.00 98.62 90 ASP A CA 1
ATOM 692 C C . ASP A 1 90 ? -6.566 -1.706 -2.728 1.00 98.62 90 ASP A C 1
ATOM 694 O O . ASP A 1 90 ? -5.893 -2.315 -3.559 1.00 98.62 90 ASP A O 1
ATOM 698 N N . ALA A 1 91 ? -6.926 -0.434 -2.923 1.00 98.62 91 ALA A N 1
ATOM 699 C CA . ALA A 1 91 ? -6.612 0.288 -4.152 1.00 98.62 91 ALA A CA 1
ATOM 700 C C . ALA A 1 91 ? -5.096 0.375 -4.406 1.00 98.62 91 ALA A C 1
ATOM 702 O O . ALA A 1 91 ? -4.638 0.222 -5.543 1.00 98.62 91 ALA A O 1
ATOM 703 N N . LEU A 1 92 ? -4.301 0.602 -3.357 1.00 98.25 92 LEU A N 1
ATOM 704 C CA . LEU A 1 92 ? -2.843 0.633 -3.467 1.00 98.25 92 LEU A CA 1
ATOM 705 C C . LEU A 1 92 ? -2.249 -0.771 -3.644 1.00 98.25 92 LEU A C 1
ATOM 707 O O . LEU A 1 92 ? -1.308 -0.925 -4.429 1.00 98.25 92 LEU A O 1
ATOM 711 N N . ALA A 1 93 ? -2.806 -1.784 -2.973 1.00 98.31 93 ALA A N 1
ATOM 712 C CA . ALA A 1 93 ? -2.443 -3.194 -3.113 1.00 98.31 93 ALA A CA 1
ATOM 713 C C . ALA A 1 93 ? -2.657 -3.697 -4.550 1.00 98.31 93 ALA A C 1
ATOM 715 O O . ALA A 1 93 ? -1.815 -4.418 -5.084 1.00 98.31 93 ALA A O 1
ATOM 716 N N . ASP A 1 94 ? -3.725 -3.244 -5.203 1.00 98.50 94 ASP A N 1
ATOM 717 C CA . ASP A 1 94 ? -4.031 -3.537 -6.604 1.00 98.50 94 ASP A CA 1
ATOM 718 C C . ASP A 1 94 ? -3.147 -2.767 -7.592 1.00 98.50 94 ASP A C 1
ATOM 720 O O . ASP A 1 94 ? -2.908 -3.217 -8.723 1.00 98.50 94 ASP A O 1
ATOM 724 N N . PHE A 1 95 ? -2.701 -1.571 -7.207 1.00 97.81 95 PHE A N 1
ATOM 725 C CA . PHE A 1 95 ? -1.939 -0.677 -8.071 1.00 97.81 95 PHE A CA 1
ATOM 726 C C . PHE A 1 95 ? -0.450 -1.029 -8.124 1.00 97.81 95 PHE A C 1
ATOM 728 O O . PHE A 1 95 ? 0.110 -1.110 -9.223 1.00 97.81 95 PHE A O 1
ATOM 735 N N . TRP A 1 96 ? 0.203 -1.271 -6.980 1.00 97.88 96 TRP A N 1
ATOM 736 C CA . TRP A 1 96 ? 1.660 -1.468 -6.947 1.00 97.88 96 TRP A CA 1
ATOM 737 C C . TRP A 1 96 ? 2.172 -2.589 -7.874 1.00 97.88 96 TRP A C 1
ATOM 739 O O . TRP A 1 96 ? 3.180 -2.351 -8.546 1.00 97.88 96 TRP A O 1
ATOM 749 N N . PRO A 1 97 ? 1.497 -3.751 -8.042 1.00 97.81 97 PRO A N 1
ATOM 750 C CA . PRO A 1 97 ? 1.988 -4.801 -8.930 1.00 97.81 97 PRO A CA 1
ATOM 751 C C . PRO A 1 97 ? 1.865 -4.406 -10.402 1.00 97.81 97 PRO A C 1
ATOM 753 O O . PRO A 1 97 ? 2.579 -4.935 -11.252 1.00 97.81 97 PRO A O 1
ATOM 756 N N . LYS A 1 98 ? 0.913 -3.527 -10.746 1.00 97.75 98 LYS A N 1
ATOM 757 C CA . LYS A 1 98 ? 0.754 -3.006 -12.113 1.00 97.75 98 LYS A CA 1
ATOM 758 C C . LYS A 1 98 ? 1.883 -2.030 -12.430 1.00 97.75 98 LYS A C 1
ATOM 760 O O . LYS A 1 98 ? 2.461 -2.121 -13.509 1.00 97.75 98 LYS A O 1
ATOM 765 N N . LEU A 1 99 ? 2.227 -1.159 -11.476 1.00 96.44 99 LEU A N 1
ATOM 766 C CA . LEU A 1 99 ? 3.359 -0.242 -11.606 1.00 96.44 99 LEU A CA 1
ATOM 767 C C . LEU A 1 99 ? 4.682 -1.004 -11.752 1.00 96.44 99 LEU A C 1
ATOM 769 O O . LEU A 1 99 ? 5.441 -0.718 -12.671 1.00 96.44 99 LEU A O 1
ATOM 773 N N . GLU A 1 100 ? 4.925 -2.012 -10.911 1.00 96.31 100 GLU A N 1
ATOM 774 C CA . GLU A 1 100 ? 6.134 -2.846 -10.979 1.00 96.31 100 GLU A CA 1
ATOM 775 C C . GLU A 1 100 ? 6.271 -3.548 -12.337 1.00 96.31 100 GLU A C 1
ATOM 777 O O . GLU A 1 100 ? 7.329 -3.513 -12.966 1.00 96.31 100 GLU A O 1
ATOM 782 N N . ARG A 1 101 ? 5.177 -4.131 -12.843 1.00 96.94 101 ARG A N 1
ATOM 783 C CA . ARG A 1 101 ? 5.158 -4.753 -14.174 1.00 96.94 101 ARG A CA 1
ATOM 784 C C . ARG A 1 101 ? 5.444 -3.750 -15.288 1.00 96.94 101 ARG A C 1
ATOM 786 O O . ARG A 1 101 ? 6.216 -4.064 -16.191 1.00 96.94 101 ARG A O 1
ATOM 793 N N . ALA A 1 102 ? 4.837 -2.566 -15.236 1.00 96.12 102 ALA A N 1
ATOM 794 C CA . ALA A 1 102 ? 5.062 -1.522 -16.231 1.00 96.12 102 ALA A CA 1
ATOM 795 C C . ALA A 1 102 ? 6.527 -1.055 -16.231 1.00 96.12 102 ALA A C 1
ATOM 797 O O . ALA A 1 102 ? 7.139 -0.975 -17.295 1.00 96.12 102 ALA A O 1
ATOM 798 N N . GLN A 1 103 ? 7.109 -0.848 -15.046 1.00 95.44 103 GLN A N 1
ATOM 799 C CA . GLN A 1 103 ? 8.521 -0.500 -14.886 1.00 95.44 103 GLN A CA 1
ATOM 800 C C . GLN A 1 103 ? 9.442 -1.587 -15.447 1.00 95.44 103 GLN A C 1
ATOM 802 O O . GLN A 1 103 ? 10.320 -1.286 -16.249 1.00 95.44 103 GLN A O 1
ATOM 807 N N . ALA A 1 104 ? 9.192 -2.860 -15.127 1.00 95.06 104 ALA A N 1
ATOM 808 C CA . ALA A 1 104 ? 9.988 -3.969 -15.649 1.00 95.06 104 ALA A CA 1
ATOM 809 C C . ALA A 1 104 ? 9.935 -4.077 -17.184 1.00 95.06 104 ALA A C 1
ATOM 811 O O . ALA A 1 104 ? 10.927 -4.440 -17.817 1.00 95.06 104 ALA A O 1
ATOM 812 N N . LEU A 1 105 ? 8.787 -3.776 -17.802 1.00 96.12 105 LEU A N 1
ATOM 813 C CA . LEU A 1 105 ? 8.658 -3.742 -19.261 1.00 96.12 105 LEU A CA 1
ATOM 814 C C . LEU A 1 105 ? 9.431 -2.569 -19.872 1.00 96.12 105 LEU A C 1
ATOM 816 O O . LEU A 1 105 ? 10.155 -2.774 -20.847 1.00 96.12 105 LEU A O 1
ATOM 820 N N . ALA A 1 106 ? 9.313 -1.374 -19.289 1.00 93.94 106 ALA A N 1
ATOM 821 C CA . ALA A 1 106 ? 10.033 -0.187 -19.742 1.00 93.94 106 ALA A CA 1
ATOM 822 C C . ALA A 1 106 ? 11.555 -0.379 -19.639 1.00 93.94 106 ALA A C 1
ATOM 824 O O . ALA A 1 106 ? 12.280 -0.110 -20.595 1.00 93.94 106 ALA A O 1
ATOM 825 N N . ASP A 1 107 ? 12.038 -0.934 -18.527 1.00 93.44 107 ASP A N 1
ATOM 826 C CA . ASP A 1 107 ? 13.466 -1.162 -18.299 1.00 93.44 107 ASP A CA 1
ATOM 827 C C . ASP A 1 107 ? 14.037 -2.191 -19.290 1.00 93.44 107 ASP A C 1
ATOM 829 O O . ASP A 1 107 ? 15.124 -2.003 -19.835 1.00 93.44 107 ASP A O 1
ATOM 833 N N . ARG A 1 108 ? 13.280 -3.252 -19.610 1.00 94.75 108 ARG A N 1
ATOM 834 C CA . ARG A 1 108 ? 13.660 -4.212 -20.665 1.00 94.75 108 ARG A CA 1
ATOM 835 C C . ARG A 1 108 ? 13.713 -3.564 -22.045 1.00 94.75 108 ARG A C 1
ATOM 837 O O . ARG A 1 108 ? 14.602 -3.891 -22.827 1.00 94.75 108 ARG A O 1
ATOM 844 N N . ALA A 1 109 ? 12.761 -2.686 -22.362 1.00 93.94 109 ALA A N 1
ATOM 845 C CA . ALA A 1 109 ? 12.763 -1.958 -23.627 1.00 93.94 109 ALA A CA 1
ATOM 846 C C . ALA A 1 109 ? 13.988 -1.040 -23.731 1.00 93.94 109 ALA A C 1
ATOM 848 O O . ALA A 1 109 ? 14.635 -1.006 -24.775 1.00 93.94 109 ALA A O 1
ATOM 849 N N . LEU A 1 110 ? 14.355 -0.375 -22.632 1.00 93.62 110 LEU A N 1
ATOM 850 C CA . LEU A 1 110 ? 15.538 0.477 -22.572 1.00 93.62 110 LEU A CA 1
ATOM 851 C C . LEU A 1 110 ? 16.832 -0.314 -22.798 1.00 93.62 110 LEU A C 1
ATOM 853 O O . LEU A 1 110 ? 17.678 0.116 -23.576 1.00 93.62 110 LEU A O 1
ATOM 857 N N . VAL A 1 111 ? 16.976 -1.491 -22.177 1.00 94.75 111 VAL A N 1
ATOM 858 C CA . VAL A 1 111 ? 18.133 -2.376 -22.411 1.00 94.75 111 VAL A CA 1
ATOM 859 C C . VAL A 1 111 ? 18.239 -2.765 -23.886 1.00 94.75 111 VAL A C 1
ATOM 861 O O . VAL A 1 111 ? 19.287 -2.555 -24.490 1.00 94.75 111 VAL A O 1
ATOM 864 N N . LYS A 1 112 ? 17.142 -3.229 -24.495 1.00 94.62 112 LYS A N 1
ATOM 865 C CA . LYS A 1 112 ? 17.125 -3.609 -25.918 1.00 94.62 112 LYS A CA 1
ATOM 866 C C . LYS A 1 112 ? 17.467 -2.449 -26.850 1.00 94.62 112 LYS A C 1
ATOM 868 O O . LYS A 1 112 ? 18.147 -2.641 -27.851 1.00 94.62 112 LYS A O 1
ATOM 873 N N . ALA A 1 113 ? 16.995 -1.245 -26.537 1.00 91.88 113 ALA A N 1
ATOM 874 C CA . ALA A 1 113 ? 17.291 -0.063 -27.337 1.00 91.88 113 ALA A CA 1
ATOM 875 C C . ALA A 1 113 ? 18.775 0.324 -27.260 1.00 91.88 113 ALA A C 1
ATOM 877 O O . ALA A 1 113 ? 19.365 0.718 -28.264 1.00 91.88 113 ALA A O 1
ATOM 878 N N . ARG A 1 114 ? 19.399 0.163 -26.085 1.00 92.38 114 ARG A N 1
ATOM 879 C CA . ARG A 1 114 ? 20.845 0.365 -25.918 1.00 92.38 114 ARG A CA 1
ATOM 880 C C . ARG A 1 114 ? 21.653 -0.650 -26.727 1.00 92.38 114 ARG A C 1
ATOM 882 O O . ARG A 1 114 ? 22.575 -0.235 -27.419 1.00 92.38 114 ARG A O 1
ATOM 889 N N . GLU A 1 115 ? 21.286 -1.930 -26.674 1.00 94.06 115 GLU A N 1
ATOM 890 C CA . GLU A 1 115 ? 21.926 -2.998 -27.462 1.00 94.06 115 GLU A CA 1
ATOM 891 C C . GLU A 1 115 ? 21.833 -2.700 -28.967 1.00 94.06 115 GLU A C 1
ATOM 893 O O . GLU A 1 115 ? 22.853 -2.601 -29.642 1.00 94.06 115 GLU A O 1
ATOM 898 N N . ALA A 1 116 ? 20.631 -2.405 -29.474 1.00 91.69 116 ALA A N 1
ATOM 899 C CA . ALA A 1 116 ? 20.428 -2.084 -30.888 1.00 91.69 116 ALA A CA 1
ATOM 900 C C . ALA A 1 116 ? 21.233 -0.854 -31.349 1.00 91.69 116 ALA A C 1
ATOM 902 O O . ALA A 1 116 ? 21.728 -0.806 -32.475 1.00 91.69 116 ALA A O 1
ATOM 903 N N . ARG A 1 117 ? 21.386 0.158 -30.486 1.00 88.44 117 ARG A N 1
ATOM 904 C CA . ARG A 1 117 ? 22.183 1.349 -30.799 1.00 88.44 117 ARG A CA 1
ATOM 905 C C . ARG A 1 117 ? 23.685 1.057 -30.821 1.00 88.44 117 ARG A C 1
ATOM 907 O O . ARG A 1 117 ? 24.387 1.657 -31.629 1.00 88.44 117 ARG A O 1
ATOM 914 N N . GLN A 1 118 ? 24.165 0.162 -29.957 1.00 90.94 118 GLN A N 1
ATOM 915 C CA . GLN A 1 118 ? 25.559 -0.289 -29.966 1.00 90.94 118 GLN A CA 1
ATOM 916 C C . GLN A 1 118 ? 25.877 -1.072 -31.243 1.00 90.94 118 GLN A C 1
ATOM 918 O O . GLN A 1 118 ? 26.891 -0.780 -31.884 1.00 90.94 118 GLN A O 1
ATOM 923 N N . ASP A 1 119 ? 24.975 -1.966 -31.655 1.00 91.94 119 ASP A N 1
ATOM 924 C CA . ASP A 1 119 ? 25.096 -2.745 -32.893 1.00 91.94 119 ASP A CA 1
ATOM 925 C C . ASP A 1 119 ? 25.162 -1.846 -34.139 1.00 91.94 119 ASP A C 1
ATOM 927 O O . ASP A 1 119 ? 25.949 -2.103 -35.039 1.00 91.94 119 ASP A O 1
ATOM 931 N N . LEU A 1 120 ? 24.382 -0.758 -34.185 1.00 87.25 120 LEU A N 1
ATOM 932 C CA . LEU A 1 120 ? 24.410 0.214 -35.292 1.00 87.25 120 LEU A CA 1
ATOM 933 C C . LEU A 1 120 ? 25.687 1.067 -35.345 1.00 87.25 120 LEU A C 1
ATOM 935 O O . LEU A 1 120 ? 25.982 1.663 -36.379 1.00 87.25 120 LEU A O 1
ATOM 939 N N . SER A 1 121 ? 26.389 1.200 -34.220 1.00 83.69 121 SER A N 1
ATOM 940 C CA . SER A 1 121 ? 27.597 2.028 -34.096 1.00 83.69 121 SER A CA 1
ATOM 941 C C . SER A 1 121 ? 28.910 1.249 -34.232 1.00 83.69 121 SER A C 1
ATOM 943 O O . SER A 1 121 ? 29.972 1.872 -34.186 1.00 83.69 121 SER A O 1
ATOM 945 N N . SER A 1 122 ? 28.829 -0.080 -34.365 1.00 66.00 122 SER A N 1
ATOM 946 C CA . SER A 1 122 ? 29.960 -1.010 -34.520 1.00 66.00 122 SER A CA 1
ATOM 947 C C . SER A 1 122 ? 30.178 -1.374 -35.986 1.00 66.00 122 SER A C 1
ATOM 949 O O . SER A 1 122 ? 31.358 -1.521 -36.374 1.00 66.00 122 SER A O 1
#

pLDDT: mean 86.59, std 14.58, range [40.41, 98.62]